Protein AF-A0A0E3SFI7-F1 (afdb_monomer)

Sequence (145 aa):
MLSIKNKKIEPKYTTRNKGSKKILHPNMFSETLFSNQTIDTMNPLGNEMVLMPKYNLTLNVNNRVPHTQASEQFDYESKMYACYDTSSNANVSISIYLHGTNGWWIGGWQYNSYWETMEI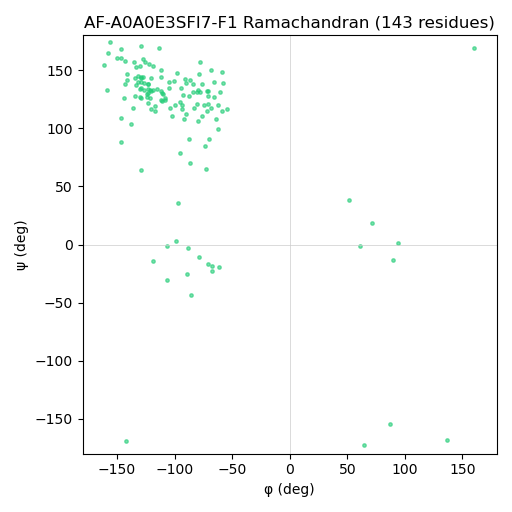MLPGSQDGWKTVNGELVTGEGTYKI

Structure (mmCIF, N/CA/C/O backbone):
data_AF-A0A0E3SFI7-F1
#
_entry.id   AF-A0A0E3SFI7-F1
#
loop_
_atom_site.group_PDB
_atom_site.id
_atom_site.type_symbol
_atom_site.label_atom_id
_atom_site.label_alt_id
_atom_site.label_comp_id
_atom_site.label_asym_id
_atom_site.label_entity_id
_atom_site.label_seq_id
_atom_site.pdbx_PDB_ins_code
_atom_site.Cartn_x
_atom_site.Cartn_y
_atom_site.Cartn_z
_atom_site.occupancy
_atom_site.B_iso_or_equiv
_atom_site.auth_seq_id
_atom_site.auth_comp_id
_atom_site.auth_asym_id
_atom_site.auth_atom_id
_atom_site.pdbx_PDB_model_num
ATOM 1 N N . MET A 1 1 ? -2.840 -30.290 -5.156 1.00 32.25 1 MET A N 1
ATOM 2 C CA . MET A 1 1 ? -3.307 -30.039 -3.775 1.00 32.25 1 MET A CA 1
ATOM 3 C C . MET A 1 1 ? -2.093 -30.110 -2.855 1.00 32.25 1 MET A C 1
ATOM 5 O O . MET A 1 1 ? -1.601 -31.202 -2.605 1.00 32.25 1 MET A O 1
ATOM 9 N N . LEU A 1 2 ? -1.530 -28.960 -2.469 1.00 25.02 2 LEU A N 1
ATOM 10 C CA . LEU A 1 2 ? -0.318 -28.872 -1.644 1.00 25.02 2 LEU A CA 1
ATOM 11 C C . LEU A 1 2 ? -0.739 -28.597 -0.191 1.00 25.02 2 LEU A C 1
ATOM 13 O O . LEU A 1 2 ? -1.412 -27.606 0.071 1.00 25.02 2 LEU A O 1
ATOM 17 N N . SER A 1 3 ? -0.396 -29.491 0.738 1.00 27.12 3 SER A N 1
ATOM 18 C CA . SER A 1 3 ? -0.687 -29.342 2.170 1.00 27.12 3 SER A CA 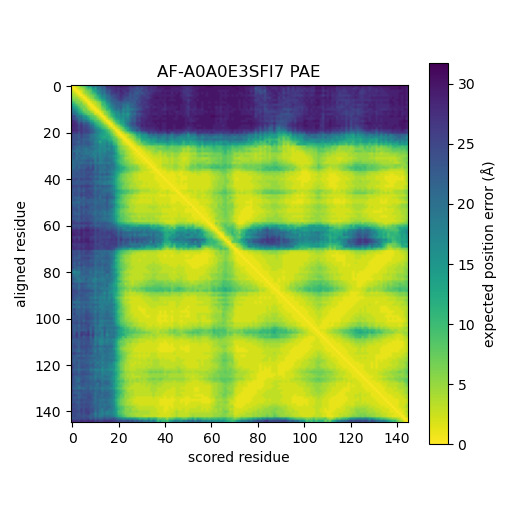1
ATOM 19 C C . SER A 1 3 ? 0.586 -28.903 2.891 1.00 27.12 3 SER A C 1
ATOM 21 O O . SER A 1 3 ? 1.544 -29.671 2.985 1.00 27.12 3 SER A O 1
ATOM 23 N N . ILE A 1 4 ? 0.609 -27.663 3.381 1.00 35.28 4 ILE A N 1
ATOM 24 C CA . ILE A 1 4 ? 1.712 -27.134 4.188 1.00 35.28 4 ILE A CA 1
ATOM 25 C C . ILE A 1 4 ? 1.396 -27.428 5.657 1.00 35.28 4 ILE A C 1
ATOM 27 O O . ILE A 1 4 ? 0.442 -26.903 6.229 1.00 35.28 4 ILE A O 1
ATOM 31 N N . LYS A 1 5 ? 2.190 -28.308 6.276 1.00 37.12 5 LYS A N 1
ATOM 32 C CA . LYS A 1 5 ? 2.123 -28.576 7.717 1.00 37.12 5 LYS A CA 1
ATOM 33 C C . LYS A 1 5 ? 2.859 -27.465 8.465 1.00 37.12 5 LYS A C 1
ATOM 35 O O . LYS A 1 5 ? 4.088 -27.458 8.501 1.00 37.12 5 LYS A O 1
ATOM 40 N N . ASN A 1 6 ? 2.115 -26.572 9.112 1.00 37.97 6 ASN A N 1
ATOM 41 C CA . ASN A 1 6 ? 2.673 -25.561 10.010 1.00 37.97 6 ASN A CA 1
ATOM 42 C C . ASN A 1 6 ? 3.195 -26.220 11.294 1.00 37.97 6 ASN A C 1
ATOM 44 O O . ASN A 1 6 ? 2.469 -26.384 12.275 1.00 37.97 6 ASN A O 1
ATOM 48 N N . LYS A 1 7 ? 4.474 -26.608 11.306 1.00 43.38 7 LYS A N 1
ATOM 49 C CA . LYS A 1 7 ? 5.181 -26.871 12.562 1.00 43.38 7 LYS A CA 1
ATOM 50 C C . LYS A 1 7 ? 5.485 -25.515 13.194 1.00 43.38 7 LYS A C 1
ATOM 52 O O . LYS A 1 7 ? 6.156 -24.690 12.585 1.00 43.38 7 LYS A O 1
ATOM 57 N N . LYS A 1 8 ? 4.976 -25.287 14.404 1.00 37.19 8 LYS A N 1
ATOM 58 C CA . LYS A 1 8 ? 5.243 -24.082 15.196 1.00 37.19 8 LYS A CA 1
ATOM 59 C C . LYS A 1 8 ? 6.744 -24.023 15.506 1.00 37.19 8 LYS A C 1
ATOM 61 O O . LYS A 1 8 ? 7.223 -24.744 16.378 1.00 37.19 8 LYS A O 1
ATOM 66 N N . ILE A 1 9 ? 7.495 -23.231 14.746 1.00 44.00 9 ILE A N 1
ATOM 67 C CA . ILE A 1 9 ? 8.896 -22.924 15.038 1.00 44.00 9 ILE A CA 1
ATOM 68 C C . ILE A 1 9 ? 8.874 -21.649 15.873 1.00 44.00 9 ILE A C 1
ATOM 70 O O . ILE A 1 9 ? 8.548 -20.584 15.361 1.00 44.00 9 ILE A O 1
ATOM 74 N N . GLU A 1 10 ? 9.174 -21.758 17.166 1.00 37.03 10 GLU A N 1
ATOM 75 C CA . GLU A 1 10 ? 9.384 -20.573 17.997 1.00 37.03 10 GLU A CA 1
ATOM 76 C C . GLU A 1 10 ? 10.828 -20.087 17.807 1.00 37.03 10 GLU A C 1
ATOM 78 O O . GLU A 1 10 ? 11.765 -20.837 18.114 1.00 37.03 10 GLU A O 1
ATOM 83 N N . PRO A 1 11 ? 11.052 -18.870 17.278 1.00 42.47 11 PRO A N 1
ATOM 84 C CA . PRO A 1 11 ? 12.397 -18.340 17.147 1.00 42.47 11 PRO A CA 1
ATOM 85 C C . PRO A 1 11 ? 12.950 -17.971 18.531 1.00 42.47 11 PRO A C 1
ATOM 87 O O . PRO A 1 11 ? 12.294 -17.305 19.332 1.00 42.47 11 PRO A O 1
ATOM 90 N N . LYS A 1 12 ? 14.180 -18.406 18.822 1.00 36.03 12 LYS A N 1
ATOM 91 C CA . LYS A 1 12 ? 14.905 -18.043 20.045 1.00 36.03 12 LYS A CA 1
ATOM 92 C C . LYS A 1 12 ? 15.795 -16.835 19.765 1.00 36.03 12 LYS A C 1
ATOM 94 O O . LYS A 1 12 ? 16.754 -16.957 19.010 1.00 36.03 12 LYS A O 1
ATOM 99 N N . TYR A 1 13 ? 15.530 -15.711 20.428 1.00 44.62 13 TYR A N 1
ATOM 100 C CA . TYR A 1 13 ? 16.438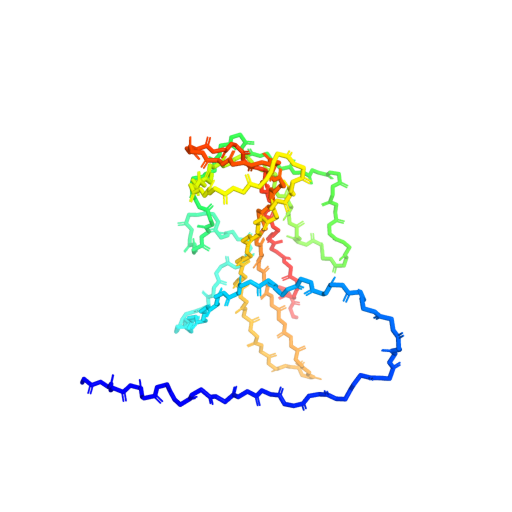 -14.561 20.454 1.00 44.62 13 TYR A CA 1
ATOM 101 C C . TYR A 1 13 ? 16.855 -14.235 21.886 1.00 44.62 13 TYR A C 1
ATOM 103 O O . TYR A 1 13 ? 16.069 -14.368 22.825 1.00 44.62 13 TYR A O 1
ATOM 111 N N . THR A 1 14 ? 18.110 -13.818 22.053 1.00 37.06 14 THR A N 1
ATOM 112 C CA . THR A 1 14 ? 18.650 -13.380 23.342 1.00 37.06 14 THR A CA 1
ATOM 113 C C . THR A 1 14 ? 18.282 -11.910 23.546 1.00 37.06 14 THR A C 1
ATOM 115 O O . THR A 1 14 ? 18.471 -11.086 22.652 1.00 37.06 14 THR A O 1
ATOM 118 N N . THR A 1 15 ? 17.739 -11.553 24.710 1.00 47.12 15 THR A N 1
ATOM 119 C CA . THR A 1 15 ? 17.535 -10.148 25.079 1.00 47.12 15 THR A CA 1
ATOM 120 C C . THR A 1 15 ? 18.371 -9.828 26.309 1.00 47.12 15 THR A C 1
ATOM 122 O O . THR A 1 15 ? 18.174 -10.351 27.404 1.00 47.12 15 THR A O 1
ATOM 125 N N . ARG A 1 16 ? 19.355 -8.946 26.125 1.00 43.53 16 ARG A N 1
ATOM 126 C CA . ARG A 1 16 ? 20.129 -8.349 27.214 1.00 43.53 16 ARG A CA 1
ATOM 127 C C . ARG A 1 16 ? 19.390 -7.110 27.717 1.00 43.53 16 ARG A C 1
ATOM 129 O O . ARG A 1 16 ? 19.843 -6.002 27.469 1.00 43.53 16 ARG A O 1
ATOM 136 N N . ASN A 1 17 ? 18.247 -7.263 28.388 1.00 44.88 17 ASN A N 1
ATOM 137 C CA . ASN A 1 17 ? 17.755 -6.191 29.258 1.00 44.88 17 ASN A CA 1
ATOM 138 C C . ASN A 1 17 ? 16.758 -6.679 30.319 1.00 44.88 17 ASN A C 1
ATOM 140 O O . ASN A 1 17 ? 15.826 -7.418 30.026 1.00 44.88 17 ASN A O 1
ATOM 144 N N . LYS A 1 18 ? 16.971 -6.247 31.564 1.00 47.41 18 LYS A N 1
ATOM 145 C CA . LYS A 1 18 ? 16.327 -6.748 32.792 1.00 47.41 18 LYS A CA 1
ATOM 146 C C . LYS A 1 18 ? 15.127 -5.883 33.217 1.00 47.41 18 LYS A C 1
ATOM 148 O O . LYS A 1 18 ? 14.906 -5.669 34.403 1.00 47.41 18 LYS A O 1
ATOM 153 N N . GLY A 1 19 ? 14.378 -5.357 32.248 1.00 48.91 19 GLY A N 1
ATOM 154 C CA . GLY A 1 19 ? 13.162 -4.575 32.470 1.00 48.91 19 GLY A CA 1
ATOM 155 C C . GLY A 1 19 ? 12.033 -5.128 31.611 1.00 48.91 19 GLY A C 1
ATOM 156 O O . GLY A 1 19 ? 12.196 -5.269 30.401 1.00 48.91 19 GLY A O 1
ATOM 157 N N . SER A 1 20 ? 10.899 -5.464 32.222 1.00 51.47 20 SER A N 1
ATOM 158 C CA . SER A 1 20 ? 9.709 -6.001 31.555 1.00 51.47 20 SER A CA 1
ATOM 159 C C . SER A 1 20 ? 8.985 -4.921 30.742 1.00 51.47 20 SER A C 1
ATOM 161 O O . SER A 1 20 ? 7.848 -4.545 31.023 1.00 51.47 20 SER A O 1
ATOM 163 N N . LYS A 1 21 ? 9.637 -4.397 29.700 1.00 54.78 21 LYS A N 1
ATOM 164 C CA . LYS A 1 21 ? 8.954 -3.592 28.689 1.00 54.78 21 LYS A CA 1
ATOM 165 C C . LYS A 1 21 ? 8.105 -4.554 27.861 1.00 54.78 21 LYS A C 1
ATOM 167 O O . LYS A 1 21 ? 8.650 -5.434 27.200 1.00 54.78 21 LYS A O 1
ATOM 172 N N . LYS A 1 22 ? 6.776 -4.424 27.924 1.00 60.28 22 LYS A N 1
ATOM 173 C CA . LYS A 1 22 ? 5.882 -5.127 26.994 1.00 60.28 22 LYS A CA 1
ATOM 174 C C . LYS A 1 22 ? 6.262 -4.691 25.578 1.00 60.28 22 LYS A C 1
ATOM 176 O O . LYS A 1 22 ? 6.147 -3.512 25.250 1.00 60.28 22 LYS A O 1
ATOM 181 N N . ILE A 1 23 ? 6.762 -5.626 24.780 1.00 62.50 23 ILE A N 1
ATOM 182 C CA . ILE A 1 23 ? 7.026 -5.422 23.357 1.00 62.50 23 ILE A CA 1
ATOM 183 C C . ILE A 1 23 ? 5.773 -5.897 22.625 1.00 62.50 23 ILE A C 1
ATOM 185 O O . ILE A 1 23 ? 5.352 -7.040 22.795 1.00 62.50 23 ILE A O 1
ATOM 189 N N . LEU A 1 24 ? 5.141 -5.000 21.872 1.00 69.12 24 LEU A N 1
ATOM 190 C CA . LEU A 1 24 ? 4.036 -5.358 20.990 1.00 69.12 24 LEU A CA 1
ATOM 191 C C . LEU A 1 24 ? 4.623 -5.969 19.715 1.00 69.12 24 LEU A C 1
ATOM 193 O O . LEU A 1 24 ? 5.558 -5.413 19.140 1.00 69.12 24 LEU A O 1
ATOM 197 N N . HIS A 1 25 ? 4.080 -7.105 19.286 1.00 69.56 25 HIS A N 1
ATOM 198 C CA . HIS A 1 25 ? 4.422 -7.727 18.012 1.00 69.56 25 HIS A CA 1
ATOM 199 C C . HIS A 1 25 ? 3.278 -7.462 17.028 1.00 69.56 25 HIS A C 1
ATOM 201 O O . HIS A 1 25 ? 2.157 -7.897 17.307 1.00 69.56 25 HIS A O 1
ATOM 207 N N . PRO A 1 26 ? 3.510 -6.747 15.913 1.00 77.44 26 PRO A N 1
ATOM 208 C CA . PRO A 1 26 ? 2.486 -6.600 14.890 1.00 77.44 26 PRO A CA 1
ATOM 209 C C . PRO A 1 26 ? 2.211 -7.963 14.247 1.00 77.44 26 PRO A C 1
ATOM 211 O O . PRO A 1 26 ? 3.134 -8.735 13.983 1.00 77.44 26 PRO A O 1
ATOM 214 N N . ASN A 1 27 ? 0.939 -8.254 13.984 1.00 83.19 27 ASN A N 1
ATOM 215 C CA . ASN A 1 27 ? 0.583 -9.356 13.098 1.00 83.19 27 ASN A CA 1
ATOM 216 C C . ASN A 1 27 ? 0.739 -8.855 11.661 1.00 83.19 27 ASN A C 1
ATOM 218 O O . ASN A 1 27 ? 0.105 -7.873 11.285 1.00 83.19 27 ASN A O 1
ATOM 222 N N . MET A 1 28 ? 1.594 -9.514 10.883 1.00 85.88 28 MET A N 1
ATOM 223 C CA . MET A 1 28 ? 1.897 -9.139 9.505 1.00 85.88 28 MET A CA 1
ATOM 224 C C . MET A 1 28 ? 1.543 -10.294 8.573 1.00 85.88 28 MET A C 1
ATOM 226 O O . MET A 1 28 ? 1.921 -11.439 8.822 1.00 85.88 28 MET A O 1
ATOM 230 N N . PHE A 1 29 ? 0.837 -9.974 7.495 1.00 90.25 29 PHE A N 1
ATOM 231 C CA . PHE A 1 29 ? 0.614 -10.856 6.359 1.00 90.25 29 PHE A CA 1
ATOM 232 C C . PHE A 1 29 ? 1.125 -10.140 5.112 1.00 90.25 29 PHE A C 1
ATOM 234 O O . PHE A 1 29 ? 0.845 -8.957 4.927 1.00 90.25 29 PHE A O 1
ATOM 241 N N . SER A 1 30 ? 1.885 -10.842 4.281 1.00 92.06 30 SER A N 1
ATOM 242 C CA . SER A 1 30 ? 2.396 -10.316 3.021 1.00 92.06 30 SER A CA 1
ATOM 243 C C . SER A 1 30 ? 2.359 -11.398 1.952 1.00 92.06 30 SER A C 1
ATOM 245 O O . SER A 1 30 ? 2.555 -12.582 2.230 1.00 92.06 30 SER A O 1
ATOM 247 N N . GLU A 1 31 ? 2.112 -10.971 0.721 1.00 93.88 31 GLU A N 1
ATOM 248 C CA . GLU A 1 31 ? 2.125 -11.819 -0.461 1.00 93.88 31 GLU A CA 1
ATOM 249 C C . GLU A 1 31 ? 2.892 -11.099 -1.571 1.00 93.88 31 GLU A C 1
ATOM 251 O O . GLU A 1 31 ? 2.839 -9.874 -1.689 1.00 93.88 31 GLU A O 1
ATOM 256 N N . THR A 1 32 ? 3.637 -11.860 -2.369 1.00 94.25 32 THR A N 1
ATOM 257 C CA . THR A 1 32 ? 4.356 -11.352 -3.539 1.00 94.25 32 THR A CA 1
ATOM 258 C C . THR A 1 32 ? 3.867 -12.100 -4.764 1.00 94.25 32 THR A C 1
ATOM 260 O O . THR A 1 32 ? 3.918 -13.329 -4.807 1.00 94.25 32 THR A O 1
ATOM 263 N N . LEU A 1 33 ? 3.437 -11.346 -5.772 1.00 93.62 33 LEU A N 1
ATOM 264 C CA . LEU A 1 33 ? 3.033 -11.873 -7.067 1.00 93.62 33 LEU A CA 1
ATOM 265 C C . LEU A 1 33 ? 4.074 -11.474 -8.110 1.00 93.62 33 LEU A C 1
ATOM 267 O O . LEU A 1 33 ? 4.448 -10.308 -8.212 1.00 93.62 33 LEU A O 1
ATOM 271 N N . PHE A 1 34 ? 4.543 -12.450 -8.883 1.00 93.31 34 PHE A N 1
ATOM 272 C CA . PHE A 1 34 ? 5.469 -12.205 -9.983 1.00 93.31 34 PHE A CA 1
ATOM 273 C C . PHE A 1 34 ? 4.687 -12.008 -11.279 1.00 93.31 34 PHE A C 1
ATOM 275 O O . PHE A 1 34 ? 3.848 -12.837 -11.637 1.00 93.31 34 PHE A O 1
ATOM 282 N N . SER A 1 35 ? 4.978 -10.914 -11.979 1.00 89.56 35 SER A N 1
ATOM 283 C CA . SER A 1 35 ? 4.408 -10.612 -13.289 1.00 89.56 35 SER A CA 1
ATOM 284 C C . SER A 1 35 ? 5.296 -11.161 -14.409 1.00 89.56 35 SER A C 1
ATOM 286 O O . SER A 1 35 ? 6.522 -11.097 -14.324 1.00 89.56 35 SER A O 1
ATOM 288 N N . ASN A 1 36 ? 4.676 -11.662 -15.481 1.00 92.38 36 ASN A N 1
ATOM 289 C CA . ASN A 1 36 ? 5.373 -12.049 -16.718 1.00 92.38 36 ASN A CA 1
ATOM 290 C C . ASN A 1 36 ? 5.515 -10.882 -17.713 1.00 92.38 36 ASN A C 1
ATOM 292 O O . ASN A 1 36 ? 6.092 -11.055 -18.784 1.00 92.38 36 ASN A O 1
ATOM 296 N N . GLN A 1 37 ? 4.965 -9.716 -17.378 1.00 93.12 37 GLN A N 1
ATOM 297 C CA . GLN A 1 37 ? 5.039 -8.486 -18.162 1.00 93.12 37 GLN A CA 1
ATOM 298 C C . GLN A 1 37 ? 5.656 -7.365 -17.326 1.00 93.12 37 GLN A C 1
ATOM 300 O O . GLN A 1 37 ? 5.583 -7.389 -16.094 1.00 93.12 37 GLN A O 1
ATOM 305 N N . THR A 1 38 ? 6.244 -6.377 -17.998 1.00 94.75 38 THR A N 1
ATOM 306 C CA . THR A 1 38 ? 6.707 -5.150 -17.346 1.00 94.75 38 T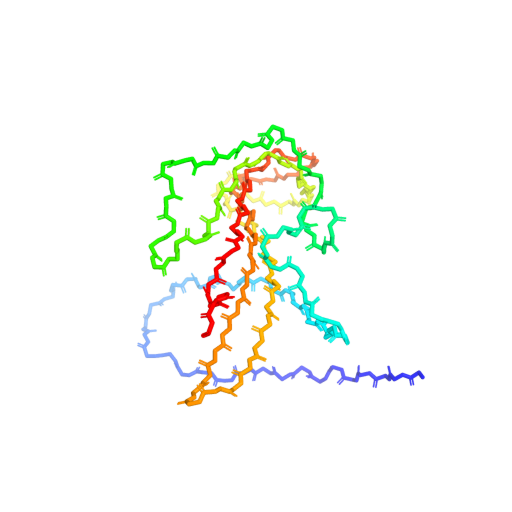HR A CA 1
ATOM 307 C C . THR A 1 38 ? 5.524 -4.435 -16.704 1.00 94.75 38 THR A C 1
ATOM 309 O O . THR A 1 38 ? 4.496 -4.253 -17.346 1.00 94.75 38 THR A O 1
ATOM 312 N N . ILE A 1 39 ? 5.695 -4.047 -15.446 1.00 96.50 39 ILE A N 1
ATOM 313 C CA . ILE A 1 39 ? 4.716 -3.292 -14.668 1.00 96.50 39 ILE A CA 1
ATOM 314 C C . ILE A 1 39 ? 4.787 -1.821 -15.100 1.00 96.50 39 ILE A C 1
ATOM 316 O O . ILE A 1 39 ? 5.886 -1.258 -15.136 1.00 96.50 39 ILE A O 1
ATOM 320 N N . ASP A 1 40 ? 3.654 -1.183 -15.397 1.00 96.06 40 ASP A N 1
ATOM 321 C CA . ASP A 1 40 ? 3.579 0.263 -15.641 1.00 96.06 40 ASP A CA 1
ATOM 322 C C . ASP A 1 40 ? 3.727 1.035 -14.323 1.00 96.06 40 ASP A C 1
ATOM 324 O O . ASP A 1 40 ? 2.765 1.412 -13.655 1.00 96.06 40 ASP A O 1
ATOM 328 N N . THR A 1 41 ? 4.979 1.259 -13.932 1.00 95.75 41 THR A N 1
ATOM 329 C CA . THR A 1 41 ? 5.327 1.958 -12.694 1.00 95.75 41 THR A CA 1
ATOM 330 C C . THR A 1 41 ? 5.207 3.478 -12.798 1.00 95.75 41 THR A C 1
ATOM 332 O O . THR A 1 41 ? 5.266 4.162 -11.778 1.00 95.75 41 THR A O 1
ATOM 335 N N . MET A 1 42 ? 5.023 4.020 -14.007 1.00 94.00 42 MET A N 1
ATOM 336 C CA . MET A 1 42 ? 4.838 5.456 -14.222 1.00 94.00 42 MET A CA 1
ATOM 337 C C . MET A 1 42 ? 3.367 5.848 -14.056 1.00 94.00 42 MET A C 1
ATOM 339 O O . MET A 1 42 ? 3.069 6.836 -13.392 1.00 94.00 42 MET A O 1
ATOM 343 N N . ASN A 1 43 ? 2.454 5.050 -14.622 1.00 94.38 43 ASN A N 1
ATOM 344 C CA . ASN A 1 43 ? 1.014 5.310 -14.611 1.00 94.38 43 ASN A CA 1
ATOM 345 C C . ASN A 1 43 ? 0.223 4.082 -14.115 1.00 94.38 43 ASN A C 1
ATOM 347 O O . ASN A 1 43 ? -0.583 3.524 -14.860 1.00 94.38 43 ASN A O 1
ATOM 351 N N . PRO A 1 44 ? 0.400 3.649 -12.853 1.00 95.62 44 PRO A N 1
ATOM 352 C CA . PRO A 1 44 ? -0.254 2.441 -12.346 1.00 95.62 44 PRO A CA 1
ATOM 353 C C . PRO A 1 44 ? -1.781 2.582 -12.224 1.00 95.62 44 PRO A C 1
ATOM 355 O O . PRO A 1 44 ? -2.502 1.585 -12.239 1.00 95.62 44 PRO A O 1
ATOM 358 N N . LEU A 1 45 ? -2.309 3.807 -12.124 1.00 93.94 45 LEU A N 1
ATOM 359 C CA . LEU A 1 45 ? -3.746 4.059 -12.006 1.00 93.94 45 LEU A CA 1
ATOM 360 C C . LEU A 1 45 ? -4.498 3.601 -13.265 1.00 93.94 45 LEU A C 1
ATOM 362 O O . LEU A 1 45 ? -4.440 4.241 -14.310 1.00 93.94 45 LEU A O 1
ATOM 366 N N . GLY A 1 46 ? -5.249 2.506 -13.136 1.00 91.81 46 GLY A N 1
ATOM 367 C CA . GLY A 1 46 ? -6.042 1.918 -14.220 1.00 91.81 46 GLY A CA 1
ATOM 368 C C . GLY A 1 46 ? -5.298 0.879 -15.065 1.00 91.81 46 GLY A C 1
ATOM 369 O O . GLY A 1 46 ? -5.959 0.127 -15.778 1.00 91.81 46 GLY A O 1
ATOM 370 N N . ASN A 1 47 ? -3.971 0.790 -14.935 1.00 93.25 47 ASN A N 1
ATOM 371 C CA . ASN A 1 47 ? -3.131 -0.163 -15.668 1.00 93.25 47 ASN A CA 1
ATOM 372 C C . ASN A 1 47 ? -2.614 -1.301 -14.776 1.00 93.25 47 ASN A C 1
ATOM 374 O O . ASN A 1 47 ? -2.434 -2.417 -15.254 1.00 93.25 47 ASN A O 1
ATOM 378 N N . GLU A 1 48 ? -2.409 -1.033 -13.485 1.00 95.88 48 GLU A N 1
ATOM 379 C CA . GLU A 1 48 ? -1.796 -1.953 -12.528 1.00 95.88 48 GLU A CA 1
ATOM 380 C C . GLU A 1 48 ? -2.641 -2.108 -11.254 1.00 95.88 48 GLU A C 1
ATOM 382 O O . GLU A 1 48 ? -3.626 -1.400 -11.023 1.00 95.88 48 GLU A O 1
ATOM 387 N N . MET A 1 49 ? -2.261 -3.064 -10.401 1.00 93.75 49 MET A N 1
ATOM 388 C CA . MET A 1 49 ? -2.898 -3.248 -9.096 1.00 93.75 49 MET A CA 1
ATOM 389 C C . MET A 1 49 ? -2.580 -2.087 -8.149 1.00 93.75 49 MET A C 1
ATOM 391 O O . MET A 1 49 ? -1.450 -1.910 -7.720 1.00 93.75 49 MET A O 1
ATOM 395 N N . VAL A 1 50 ? -3.608 -1.364 -7.728 1.00 95.88 50 VAL A N 1
ATOM 396 C CA . VAL A 1 50 ? -3.516 -0.295 -6.724 1.00 95.88 50 VAL A CA 1
ATOM 397 C C . VAL A 1 50 ? -4.530 -0.529 -5.608 1.00 95.88 50 VAL A C 1
ATOM 399 O O . VAL A 1 50 ? -5.513 -1.253 -5.794 1.00 95.88 50 VAL A O 1
ATOM 402 N N . LEU A 1 51 ? -4.322 0.077 -4.438 1.00 95.69 51 LEU A N 1
ATOM 403 C CA . LEU A 1 51 ? -5.291 0.004 -3.348 1.00 95.69 51 LEU A CA 1
ATOM 404 C C . LEU A 1 51 ? -6.528 0.829 -3.715 1.00 95.69 51 LEU A C 1
ATOM 406 O O . LEU A 1 51 ? -6.438 2.006 -4.070 1.00 95.69 51 LEU A O 1
ATOM 410 N N . MET A 1 52 ? -7.696 0.199 -3.614 1.00 94.81 52 MET A N 1
ATOM 411 C CA . MET A 1 52 ? -8.990 0.769 -3.985 1.00 94.81 52 MET A CA 1
ATOM 412 C C . MET A 1 52 ? -10.003 0.577 -2.846 1.00 94.81 52 MET A C 1
ATOM 414 O O . MET A 1 52 ? -9.892 -0.394 -2.096 1.00 94.81 52 MET A O 1
ATOM 418 N N . PRO A 1 53 ? -11.031 1.438 -2.731 1.00 95.56 53 PRO A N 1
ATOM 419 C CA . PRO A 1 53 ? -11.320 2.604 -3.574 1.00 95.56 53 PRO A CA 1
ATOM 420 C C . PRO A 1 53 ? -10.438 3.816 -3.238 1.00 95.56 53 PRO A C 1
ATOM 422 O O . PRO A 1 53 ? -9.963 3.943 -2.112 1.00 95.56 53 PRO A O 1
ATOM 425 N N . LYS A 1 54 ? -10.280 4.734 -4.196 1.00 96.38 54 LYS A N 1
ATOM 426 C CA . LYS A 1 54 ? -9.657 6.047 -3.985 1.00 96.38 54 LYS A CA 1
ATOM 427 C C . LYS A 1 54 ? -10.715 7.140 -4.127 1.00 96.38 54 LYS A C 1
ATOM 429 O O . LYS A 1 54 ? -11.383 7.222 -5.155 1.00 96.38 54 LYS A O 1
ATOM 434 N N . TYR A 1 55 ? -10.867 7.967 -3.103 1.00 97.44 55 TYR A N 1
ATOM 435 C CA . TYR A 1 55 ? -11.712 9.159 -3.089 1.00 97.44 55 TYR A CA 1
ATOM 436 C C . TYR A 1 55 ? -10.824 10.398 -3.027 1.00 97.44 55 TYR A C 1
ATOM 438 O O 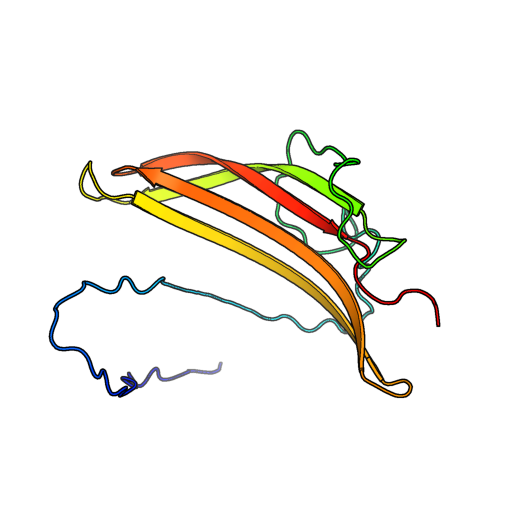. TYR A 1 55 ? -9.746 10.348 -2.441 1.00 97.44 55 TYR A O 1
ATOM 446 N N . ASN A 1 56 ? -11.287 11.510 -3.603 1.00 96.75 56 ASN A N 1
ATOM 447 C CA . ASN A 1 56 ? -10.601 12.803 -3.510 1.00 96.75 56 ASN A CA 1
ATOM 448 C C . ASN A 1 56 ? -9.109 12.732 -3.898 1.00 96.75 56 ASN A C 1
ATOM 450 O O . ASN A 1 56 ? -8.274 13.372 -3.269 1.00 96.75 56 ASN A O 1
ATOM 454 N N . LEU A 1 57 ? -8.777 11.929 -4.917 1.00 96.06 57 LEU A N 1
ATOM 455 C CA . LEU A 1 57 ? -7.408 11.758 -5.395 1.00 96.06 57 LEU A CA 1
ATOM 456 C C . LEU A 1 57 ? -6.870 13.096 -5.909 1.00 96.06 57 LEU A C 1
ATOM 458 O O . LEU A 1 57 ? -7.424 13.671 -6.849 1.00 96.06 57 LEU A O 1
ATOM 462 N N . THR A 1 58 ? -5.786 13.574 -5.314 1.00 95.75 58 THR A N 1
ATOM 463 C CA . THR A 1 58 ? -5.155 14.841 -5.688 1.00 95.75 58 THR A CA 1
ATOM 464 C C . THR A 1 58 ? -3.656 14.665 -5.864 1.00 95.75 58 THR A C 1
ATOM 466 O O . THR A 1 58 ? -3.012 13.948 -5.106 1.00 95.75 58 THR A O 1
ATOM 469 N N . LEU A 1 59 ? -3.097 15.319 -6.883 1.00 93.00 59 LEU A N 1
ATOM 470 C CA . LEU A 1 59 ? -1.652 15.372 -7.088 1.00 93.00 59 LEU A CA 1
ATOM 471 C C . LEU A 1 59 ? -1.024 16.269 -6.013 1.00 93.00 59 LEU A C 1
ATOM 473 O O . LEU A 1 59 ? -1.334 17.462 -5.930 1.00 93.00 59 LEU A O 1
ATOM 477 N N . ASN A 1 60 ? -0.107 15.717 -5.226 1.00 88.81 60 ASN A N 1
ATOM 478 C CA . ASN A 1 60 ? 0.647 16.450 -4.224 1.00 88.81 60 ASN A CA 1
ATOM 479 C C . ASN A 1 60 ? 1.906 17.069 -4.849 1.00 88.81 60 ASN A C 1
ATOM 481 O O . ASN A 1 60 ? 2.987 16.488 -4.880 1.00 88.81 60 ASN A O 1
ATOM 485 N N . VAL A 1 61 ? 1.766 18.303 -5.336 1.00 79.88 61 VAL A N 1
ATOM 486 C CA . VAL A 1 61 ? 2.850 19.048 -6.007 1.00 79.88 61 VAL A CA 1
ATOM 487 C C . VAL A 1 61 ? 3.974 19.509 -5.072 1.00 79.88 61 VAL A C 1
ATOM 489 O O . VAL A 1 61 ? 5.053 19.882 -5.540 1.00 79.88 61 VAL A O 1
ATOM 492 N N . ASN A 1 62 ? 3.722 19.521 -3.761 1.00 74.44 62 ASN A N 1
ATOM 493 C CA . ASN A 1 62 ? 4.675 19.997 -2.759 1.00 74.44 62 ASN A CA 1
ATOM 494 C C . ASN A 1 62 ? 5.593 18.877 -2.267 1.00 74.44 62 ASN A C 1
ATOM 496 O O . ASN A 1 62 ? 6.713 19.151 -1.835 1.00 74.44 62 ASN A O 1
ATOM 500 N N . ASN A 1 63 ? 5.136 17.629 -2.355 1.00 66.25 63 ASN A N 1
ATOM 501 C CA . ASN A 1 63 ? 5.883 16.467 -1.915 1.00 66.25 63 ASN A CA 1
ATOM 502 C C . ASN A 1 63 ? 6.627 15.867 -3.109 1.00 66.25 63 ASN A C 1
ATOM 504 O O . ASN A 1 63 ? 6.205 14.914 -3.758 1.00 66.25 63 ASN A O 1
ATOM 508 N N . ARG A 1 64 ? 7.750 16.501 -3.456 1.00 59.78 64 ARG A N 1
ATOM 509 C CA . ARG A 1 64 ? 8.682 15.914 -4.417 1.00 59.78 64 ARG A CA 1
ATOM 510 C C . ARG A 1 64 ? 9.451 14.826 -3.697 1.00 59.78 64 ARG A C 1
ATOM 512 O O . ARG A 1 64 ? 10.289 15.144 -2.854 1.00 59.78 64 ARG A O 1
ATOM 519 N N . VAL A 1 65 ? 9.191 13.573 -4.056 1.00 61.31 65 VAL A N 1
ATOM 520 C CA . VAL A 1 65 ? 10.034 12.454 -3.639 1.00 61.31 65 VAL A CA 1
ATOM 521 C C . VAL A 1 65 ? 11.469 12.786 -4.063 1.00 61.31 65 VAL A C 1
ATOM 523 O O . VAL A 1 65 ? 11.730 13.017 -5.252 1.00 61.31 65 VAL A O 1
ATOM 526 N N . PRO A 1 66 ? 12.404 12.938 -3.108 1.00 52.62 66 PRO A N 1
ATOM 527 C CA . PRO A 1 66 ? 13.781 13.244 -3.441 1.00 52.62 66 PRO A CA 1
ATOM 528 C C . PRO A 1 66 ? 14.323 12.143 -4.356 1.00 52.62 66 PRO A C 1
ATOM 530 O O . PRO A 1 66 ? 14.098 10.968 -4.093 1.00 52.62 66 PRO A O 1
ATOM 533 N N . HIS A 1 67 ? 15.086 12.529 -5.382 1.00 53.31 67 HIS A N 1
ATOM 534 C CA . HIS A 1 67 ? 15.885 11.649 -6.255 1.00 53.31 67 HIS A CA 1
ATOM 535 C C . HIS A 1 67 ? 15.268 11.143 -7.568 1.00 53.31 67 HIS A C 1
ATOM 537 O O . HIS A 1 67 ? 15.988 10.496 -8.327 1.00 53.31 67 HIS A O 1
ATOM 543 N N . THR A 1 68 ? 14.040 11.518 -7.937 1.00 58.88 68 THR A N 1
ATOM 544 C CA . THR A 1 68 ? 13.439 11.077 -9.213 1.00 58.88 68 THR A CA 1
ATOM 545 C C . THR A 1 68 ? 12.739 12.221 -9.941 1.00 58.88 68 THR A C 1
ATOM 547 O O . THR A 1 68 ? 11.781 12.806 -9.458 1.00 58.88 68 THR A O 1
ATOM 550 N N . GLN A 1 69 ? 13.221 12.569 -11.141 1.00 60.62 69 GLN A N 1
ATOM 551 C CA . GLN A 1 69 ? 12.614 13.637 -11.956 1.00 60.62 69 GLN A CA 1
ATOM 552 C C . GLN A 1 69 ? 11.216 13.279 -12.485 1.00 60.62 69 GLN A C 1
ATOM 554 O O . GLN A 1 69 ? 10.495 14.175 -12.913 1.00 60.62 69 GLN A O 1
ATOM 559 N N . ALA A 1 70 ? 10.866 11.990 -12.495 1.00 65.50 70 ALA A N 1
ATOM 560 C CA . ALA A 1 70 ? 9.626 11.471 -13.064 1.00 65.50 70 ALA A CA 1
ATOM 561 C C . ALA A 1 70 ? 8.597 11.031 -12.010 1.00 65.50 70 ALA A C 1
ATOM 563 O O . ALA A 1 70 ? 7.525 10.579 -12.392 1.00 65.50 70 ALA A O 1
ATOM 564 N N . SER A 1 71 ? 8.911 11.134 -10.714 1.00 83.62 71 SER A N 1
ATOM 565 C CA . SER A 1 71 ? 8.005 10.654 -9.673 1.00 83.62 71 SER A CA 1
ATOM 566 C C . SER A 1 71 ? 6.897 11.648 -9.368 1.00 83.62 71 SER A C 1
ATOM 568 O O . SER A 1 71 ? 7.174 12.820 -9.092 1.00 83.62 71 SER A O 1
ATOM 570 N N . GLU A 1 72 ? 5.669 11.150 -9.330 1.00 90.31 72 GLU A N 1
ATOM 571 C CA . GLU A 1 72 ? 4.496 11.882 -8.868 1.00 90.31 72 GLU A CA 1
ATOM 572 C C . GLU A 1 72 ? 4.002 11.276 -7.556 1.00 90.31 72 GLU A C 1
ATOM 574 O O . GLU A 1 72 ? 4.066 10.063 -7.356 1.00 90.31 72 GLU A O 1
ATOM 579 N N . GLN A 1 73 ? 3.508 12.126 -6.659 1.00 92.81 73 GLN A N 1
ATOM 580 C CA . GLN A 1 73 ? 2.842 11.696 -5.438 1.00 92.81 73 GLN A CA 1
ATOM 581 C C . GLN A 1 73 ? 1.380 12.125 -5.485 1.00 92.81 73 GLN A C 1
ATOM 583 O O . GLN A 1 73 ? 1.075 13.277 -5.791 1.00 92.81 73 GLN A O 1
ATOM 588 N N . PHE A 1 74 ? 0.482 11.215 -5.134 1.00 94.19 74 PHE A N 1
ATOM 589 C CA . PHE A 1 74 ? -0.944 11.460 -5.019 1.00 94.19 74 PHE A CA 1
ATOM 590 C C . PHE A 1 74 ? -1.429 11.149 -3.609 1.00 94.19 74 PHE A C 1
ATOM 592 O O . PHE A 1 74 ? -1.169 10.065 -3.087 1.00 94.19 74 PHE A O 1
ATOM 599 N N . ASP A 1 75 ? -2.211 12.061 -3.046 1.00 95.94 75 ASP A N 1
ATOM 600 C CA . ASP A 1 75 ? -2.912 11.844 -1.785 1.00 95.94 75 ASP A CA 1
ATOM 601 C C . ASP A 1 75 ? -4.370 11.486 -2.080 1.00 95.94 75 ASP A C 1
ATOM 603 O O . ASP A 1 75 ? -4.996 12.048 -2.988 1.00 95.94 75 ASP A O 1
ATOM 607 N N . TYR A 1 76 ? -4.925 10.545 -1.322 1.00 97.06 76 TYR A N 1
ATOM 608 C CA . TYR A 1 76 ? -6.318 10.130 -1.459 1.00 97.06 76 TYR A CA 1
ATOM 609 C C . TYR A 1 76 ? -6.931 9.722 -0.123 1.00 97.06 76 TYR A C 1
ATOM 611 O O . TYR A 1 76 ? -6.249 9.369 0.835 1.00 97.06 76 TYR A O 1
ATOM 619 N N . GLU A 1 77 ? -8.256 9.715 -0.080 1.00 98.00 77 GLU A N 1
ATOM 620 C CA . GLU A 1 77 ? -9.024 9.099 0.994 1.00 98.00 77 GLU A CA 1
ATOM 621 C C . GLU A 1 77 ? -9.494 7.706 0.567 1.00 98.00 77 GLU A C 1
ATOM 623 O O . GLU A 1 77 ? -9.813 7.452 -0.595 1.00 98.00 77 GLU A O 1
ATOM 628 N N . SER A 1 78 ? -9.594 6.788 1.519 1.00 97.44 78 SER A N 1
ATOM 629 C CA . SER A 1 78 ? -10.155 5.454 1.320 1.00 97.44 78 SER A CA 1
ATOM 630 C C . SER A 1 78 ? -10.966 5.010 2.539 1.00 97.44 78 SER A C 1
ATOM 632 O O . SER A 1 78 ? -11.302 5.806 3.425 1.00 97.44 78 SER A O 1
ATOM 634 N N . LYS A 1 79 ? -11.342 3.730 2.571 1.00 96.38 79 LYS A N 1
ATOM 635 C CA . LYS A 1 79 ? -12.111 3.114 3.650 1.00 96.38 79 LYS A CA 1
ATOM 636 C C . LYS A 1 79 ? -11.449 1.825 4.116 1.00 96.38 79 LYS A C 1
ATOM 638 O O . LYS A 1 79 ? -11.122 0.962 3.312 1.00 96.38 79 LYS A O 1
ATOM 643 N N . MET A 1 80 ? -11.341 1.670 5.430 1.00 94.94 80 MET A N 1
ATOM 644 C CA . MET A 1 80 ? -10.874 0.450 6.081 1.00 94.94 80 MET A CA 1
ATOM 645 C C . MET A 1 80 ? -11.943 -0.047 7.049 1.00 94.94 80 MET A C 1
ATOM 647 O O . MET A 1 80 ? -12.460 0.730 7.851 1.00 94.94 80 MET A O 1
ATOM 651 N N . TYR A 1 81 ? -12.300 -1.327 6.970 1.00 95.00 81 TYR A N 1
ATOM 652 C CA . TYR A 1 81 ? -13.209 -1.938 7.935 1.00 95.00 81 TYR A CA 1
ATOM 653 C C . TYR A 1 81 ? -12.418 -2.456 9.133 1.00 95.00 81 TYR A C 1
ATOM 655 O O . TYR A 1 81 ? -11.466 -3.217 8.961 1.00 95.00 81 TYR A O 1
ATOM 663 N N . ALA A 1 82 ? -12.826 -2.070 10.338 1.00 95.06 82 ALA A N 1
ATOM 664 C CA . ALA A 1 82 ? -12.233 -2.552 11.576 1.00 95.06 82 ALA A CA 1
ATOM 665 C C . ALA A 1 82 ? -13.332 -3.023 12.532 1.00 95.06 82 ALA A C 1
ATOM 667 O O . ALA A 1 82 ? -14.270 -2.283 12.825 1.00 95.06 82 ALA A O 1
ATOM 668 N N . CYS A 1 83 ? -13.197 -4.258 13.015 1.00 96.38 83 CYS A N 1
ATOM 669 C CA . CYS A 1 83 ? -14.103 -4.868 13.981 1.00 96.38 83 CYS A CA 1
ATOM 670 C C . CYS A 1 83 ? -13.279 -5.630 15.019 1.00 96.38 83 CYS A C 1
ATOM 672 O O . CYS A 1 83 ? -12.743 -6.698 14.721 1.00 96.38 83 CYS A O 1
ATOM 674 N N . TYR A 1 84 ? -13.128 -5.055 16.208 1.00 93.88 84 TYR A N 1
ATOM 675 C CA . TYR A 1 84 ? -12.379 -5.659 17.305 1.00 93.88 84 TYR A CA 1
ATOM 676 C C . TYR A 1 84 ? -12.746 -5.027 18.649 1.00 93.88 84 TYR A C 1
ATOM 678 O O . TYR A 1 84 ? -13.086 -3.844 18.723 1.00 93.88 84 TYR A O 1
ATOM 686 N N . ASP A 1 85 ? -12.566 -5.803 19.717 1.00 95.62 85 ASP A N 1
ATOM 687 C CA . ASP A 1 85 ? -12.731 -5.346 21.093 1.00 95.62 85 ASP A CA 1
ATOM 688 C C . ASP A 1 85 ? -11.390 -5.140 21.796 1.00 95.62 85 ASP A C 1
ATOM 690 O O . ASP A 1 85 ? -10.489 -5.977 21.718 1.00 95.62 85 ASP A O 1
ATOM 694 N N . THR A 1 86 ? -11.248 -4.016 22.502 1.00 92.88 86 THR A N 1
ATOM 695 C CA . THR A 1 86 ? -10.059 -3.694 23.305 1.00 92.88 86 THR A CA 1
ATOM 696 C C . THR A 1 86 ? -10.395 -2.699 24.423 1.00 92.88 86 THR A C 1
ATOM 698 O O . THR A 1 86 ? -11.514 -2.198 24.516 1.00 92.88 86 THR A O 1
ATOM 701 N N . SER A 1 87 ? -9.440 -2.399 25.308 1.00 93.44 87 SER A N 1
ATOM 702 C CA . SER A 1 87 ? -9.635 -1.395 26.360 1.00 93.44 87 SER A CA 1
ATOM 703 C C . SER A 1 87 ? -9.735 0.022 25.783 1.00 93.44 87 SER A C 1
ATOM 705 O O . SER A 1 87 ? -9.107 0.346 24.778 1.00 93.44 87 SER A O 1
ATOM 707 N N . SER A 1 88 ? -10.476 0.912 26.448 1.00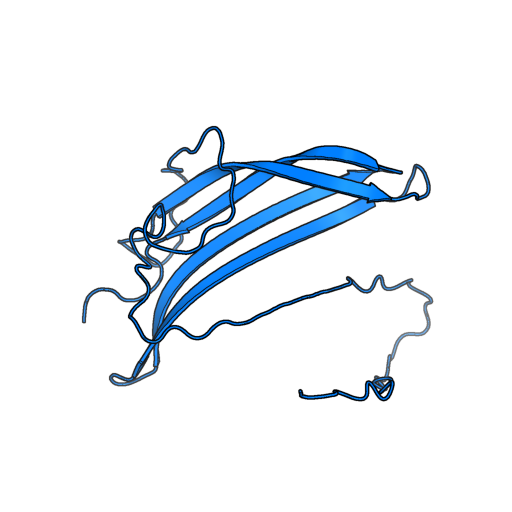 91.50 88 SER A N 1
ATOM 708 C CA . SER A 1 88 ? -10.703 2.295 25.984 1.00 91.50 88 SER A CA 1
ATOM 709 C C . SER A 1 88 ? -9.434 3.149 25.866 1.00 91.50 88 SER A C 1
ATOM 711 O O . SER A 1 88 ? -9.436 4.162 25.176 1.00 91.50 88 SER A O 1
ATOM 713 N N . ASN A 1 89 ? -8.351 2.747 26.531 1.00 92.00 89 ASN A N 1
ATOM 714 C CA . ASN A 1 89 ? -7.045 3.402 26.484 1.00 92.00 89 ASN A CA 1
ATOM 715 C C . ASN A 1 89 ? -6.044 2.728 25.525 1.00 92.00 89 ASN A C 1
ATOM 717 O O . ASN A 1 89 ? -4.881 3.131 25.493 1.00 92.00 89 ASN A O 1
ATOM 721 N N . ALA A 1 90 ? -6.448 1.684 24.796 1.00 91.25 90 ALA A N 1
ATOM 722 C CA . ALA A 1 90 ? -5.598 1.031 23.808 1.00 91.25 90 ALA A CA 1
ATOM 723 C C . ALA A 1 90 ? -5.705 1.732 22.449 1.00 91.25 90 ALA A C 1
ATOM 725 O O . ALA A 1 90 ? -6.796 2.098 22.024 1.00 91.25 90 ALA A O 1
ATOM 726 N N . ASN A 1 91 ? -4.577 1.845 21.748 1.00 92.00 91 ASN A N 1
ATO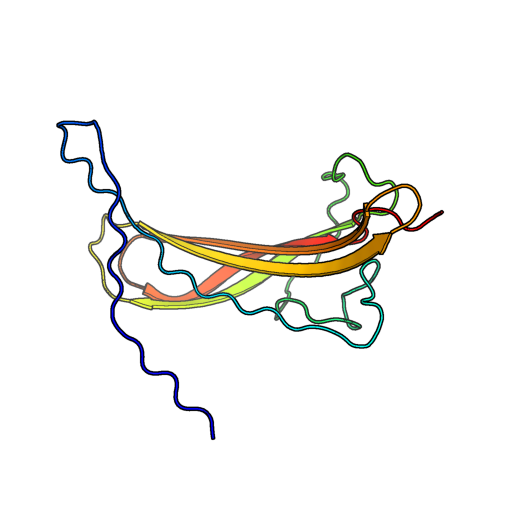M 727 C CA . ASN A 1 91 ? -4.522 2.283 20.356 1.00 92.00 91 ASN A CA 1
ATOM 728 C C . ASN A 1 91 ? -4.097 1.105 19.482 1.00 92.00 91 ASN A C 1
ATOM 730 O O . ASN A 1 91 ? -3.110 0.433 19.789 1.00 92.00 91 ASN A O 1
ATOM 734 N N . VAL A 1 92 ? -4.817 0.880 18.388 1.00 91.75 92 VAL A N 1
ATOM 735 C CA . VAL A 1 92 ? -4.457 -0.097 17.357 1.00 91.75 92 VAL A CA 1
ATOM 736 C C . VAL A 1 92 ? -4.004 0.669 16.122 1.00 91.75 92 VAL A C 1
ATOM 738 O O . VAL A 1 92 ? -4.743 1.516 15.629 1.00 91.75 92 VAL A O 1
ATOM 741 N N . SER A 1 93 ? -2.792 0.389 15.639 1.00 93.31 93 SER A N 1
ATOM 742 C CA . SER A 1 93 ? -2.345 0.855 14.323 1.00 93.31 93 SER A CA 1
ATOM 743 C C . SER A 1 93 ? -2.606 -0.235 13.291 1.00 93.31 93 SER A C 1
ATOM 745 O O . SER A 1 93 ? -2.336 -1.413 13.548 1.00 93.31 93 SER A O 1
ATOM 747 N N . ILE A 1 94 ? -3.149 0.163 12.145 1.00 93.62 94 ILE A N 1
ATOM 748 C CA . ILE A 1 94 ? -3.318 -0.691 10.976 1.00 93.62 94 ILE A CA 1
ATOM 749 C C . ILE A 1 94 ? -2.627 0.006 9.811 1.00 93.62 94 ILE A C 1
ATOM 751 O O . ILE A 1 94 ? -2.923 1.165 9.516 1.00 93.62 94 ILE A O 1
ATOM 755 N N . SER A 1 95 ? -1.737 -0.720 9.141 1.00 93.31 95 SER A N 1
ATOM 756 C CA . SER A 1 95 ? -0.984 -0.225 7.992 1.00 93.31 95 SER A CA 1
ATOM 757 C C . SER A 1 95 ? -1.107 -1.212 6.838 1.00 93.31 95 SER A C 1
ATOM 759 O O . SER A 1 95 ? -0.966 -2.421 7.031 1.00 93.31 95 SER A O 1
ATOM 761 N N . ILE A 1 96 ? -1.354 -0.697 5.639 1.00 95.19 96 ILE A N 1
ATOM 762 C CA . ILE A 1 96 ? -1.333 -1.455 4.389 1.00 95.19 96 ILE A CA 1
ATOM 763 C C . ILE A 1 96 ? -0.250 -0.847 3.508 1.00 95.19 96 ILE A C 1
ATOM 765 O O . ILE A 1 96 ? -0.185 0.372 3.359 1.00 95.19 96 ILE A O 1
ATOM 769 N N . TYR A 1 97 ? 0.585 -1.710 2.938 1.00 96.12 97 TYR A N 1
ATOM 770 C CA . TYR A 1 97 ? 1.621 -1.338 1.987 1.00 96.12 97 TYR A CA 1
ATOM 771 C C . TYR A 1 97 ? 1.477 -2.177 0.722 1.00 96.12 97 TYR A C 1
ATOM 773 O O . TYR A 1 97 ? 1.331 -3.399 0.802 1.00 96.12 97 TYR A O 1
ATOM 781 N N . LEU A 1 98 ? 1.532 -1.518 -0.429 1.00 97.19 98 LEU A N 1
ATOM 782 C CA . LEU A 1 98 ? 1.563 -2.144 -1.745 1.00 97.19 98 LEU A CA 1
ATOM 783 C C . LEU A 1 98 ? 2.770 -1.602 -2.508 1.00 97.19 98 LEU A C 1
ATOM 785 O O . LEU A 1 98 ? 3.053 -0.411 -2.444 1.00 97.19 98 LEU A O 1
ATOM 789 N N . HIS A 1 99 ? 3.481 -2.466 -3.229 1.00 96.50 99 H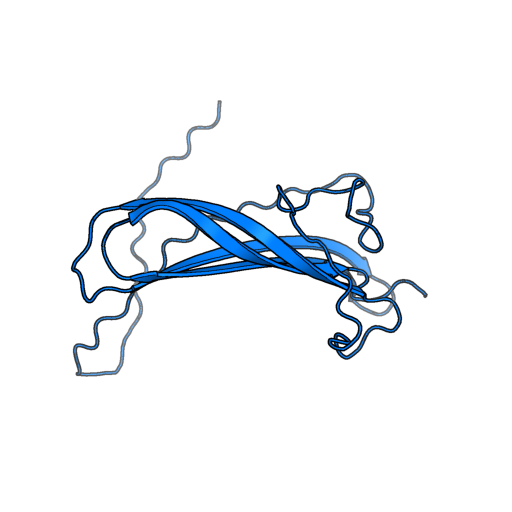IS A N 1
ATOM 790 C CA . HIS A 1 99 ? 4.653 -2.077 -4.013 1.00 96.50 99 HIS A CA 1
ATOM 791 C C . HIS A 1 99 ? 4.720 -2.879 -5.309 1.00 96.50 99 HIS A C 1
ATOM 793 O O . HIS A 1 99 ? 4.712 -4.112 -5.277 1.00 96.50 99 HIS A O 1
ATOM 799 N N . GLY A 1 100 ? 4.805 -2.174 -6.435 1.00 96.94 100 GLY A N 1
ATOM 800 C CA . GLY A 1 100 ? 5.089 -2.744 -7.746 1.00 96.94 100 GLY A CA 1
ATOM 801 C C . GLY A 1 100 ? 6.470 -2.302 -8.211 1.00 96.94 100 GLY A C 1
ATOM 802 O O . GLY A 1 100 ? 6.786 -1.117 -8.167 1.00 96.94 100 GLY A O 1
ATOM 803 N N . THR A 1 101 ? 7.304 -3.245 -8.653 1.00 96.38 101 THR A N 1
ATOM 804 C CA . THR A 1 101 ? 8.680 -2.949 -9.064 1.00 96.38 101 THR A CA 1
ATOM 805 C C . THR A 1 101 ? 9.116 -3.792 -10.254 1.00 96.38 101 THR A C 1
ATOM 807 O O . THR A 1 101 ? 8.857 -4.995 -10.300 1.00 96.38 101 THR A O 1
ATOM 810 N N . ASN A 1 102 ? 9.820 -3.165 -11.197 1.00 95.88 102 ASN A N 1
ATOM 811 C CA . ASN A 1 102 ? 10.638 -3.871 -12.175 1.00 95.88 102 ASN A CA 1
ATOM 812 C C . ASN A 1 102 ? 12.110 -3.720 -11.788 1.00 95.88 102 ASN A C 1
ATOM 814 O O . ASN A 1 102 ? 12.547 -2.631 -11.420 1.00 95.88 102 ASN A O 1
ATOM 818 N N . GLY A 1 103 ? 12.888 -4.793 -11.928 1.00 94.56 103 GLY A N 1
ATOM 819 C CA . GLY A 1 103 ? 14.329 -4.786 -11.686 1.00 94.56 103 GLY A CA 1
ATOM 820 C C . GLY A 1 103 ? 15.096 -5.380 -12.862 1.00 94.56 103 GLY A C 1
ATOM 821 O O . GLY A 1 103 ? 14.673 -6.378 -13.445 1.00 94.56 103 GLY A O 1
ATOM 822 N N . TRP A 1 104 ? 16.230 -4.779 -13.212 1.00 94.44 104 TRP A N 1
ATOM 823 C CA . TRP A 1 104 ? 17.117 -5.262 -14.272 1.00 94.44 104 TRP A CA 1
ATOM 824 C C . TRP A 1 104 ? 18.582 -4.976 -13.945 1.00 94.44 104 TRP A C 1
ATOM 826 O O . TRP A 1 104 ? 18.902 -4.246 -13.009 1.00 94.44 104 TRP A O 1
ATOM 836 N N . TRP A 1 105 ? 19.491 -5.574 -14.713 1.00 94.44 105 TRP A N 1
ATOM 837 C CA . TRP A 1 105 ? 20.929 -5.412 -14.522 1.00 94.44 105 TRP A CA 1
ATOM 838 C C . TRP A 1 105 ? 21.557 -4.748 -15.749 1.00 94.44 105 TRP A C 1
ATOM 840 O O . TRP A 1 105 ? 21.525 -5.328 -16.834 1.00 94.44 105 TRP A O 1
ATOM 850 N N . ILE A 1 106 ? 22.165 -3.568 -15.575 1.00 90.50 106 ILE A N 1
ATOM 851 C CA . ILE A 1 106 ? 23.068 -2.915 -16.547 1.00 90.50 106 ILE A CA 1
ATOM 852 C C . ILE A 1 106 ? 24.133 -2.141 -15.768 1.00 90.50 106 ILE A C 1
ATOM 854 O O . ILE A 1 106 ? 23.837 -1.150 -15.111 1.00 90.50 106 ILE A O 1
ATOM 858 N N . GLY A 1 107 ? 25.375 -2.613 -15.787 1.00 91.69 107 GLY A N 1
ATOM 859 C CA . GLY A 1 107 ? 26.467 -2.101 -14.945 1.00 91.69 107 GLY A CA 1
ATOM 860 C C . GLY A 1 107 ? 26.237 -2.235 -13.429 1.00 91.69 107 GLY A C 1
ATOM 861 O O . GLY A 1 107 ? 27.106 -1.854 -12.653 1.00 91.69 107 GLY A O 1
ATOM 862 N N . GLY A 1 108 ? 25.084 -2.759 -13.007 1.00 92.31 108 GLY A N 1
ATOM 863 C CA . GLY A 1 108 ? 24.579 -2.795 -11.638 1.00 92.31 108 GLY A CA 1
ATOM 864 C C . GLY A 1 108 ? 23.063 -3.014 -11.631 1.00 92.31 108 GLY A C 1
ATOM 865 O O . GLY A 1 108 ? 22.421 -2.950 -12.683 1.00 92.31 108 GLY A O 1
ATOM 866 N N . TRP A 1 109 ? 22.491 -3.284 -10.454 1.00 93.25 109 TRP A N 1
ATOM 867 C CA . TRP A 1 109 ? 21.039 -3.371 -10.292 1.00 93.25 109 TRP A CA 1
ATOM 868 C C . TRP A 1 109 ? 20.396 -2.007 -10.524 1.00 93.25 109 TRP A C 1
ATOM 870 O O . TRP A 1 109 ? 20.774 -1.015 -9.906 1.00 93.25 109 TRP A O 1
ATOM 880 N N . GLN A 1 110 ? 19.418 -1.995 -11.414 1.00 93.56 110 GLN A N 1
ATOM 881 C CA . GLN A 1 110 ? 18.543 -0.878 -11.715 1.00 93.56 110 GLN A CA 1
ATOM 882 C C . GLN A 1 110 ? 17.113 -1.296 -11.395 1.00 93.56 110 GLN A C 1
ATOM 884 O O . GLN A 1 110 ? 16.782 -2.485 -11.440 1.00 93.56 110 GLN A O 1
ATOM 889 N N . TYR A 1 111 ? 16.270 -0.323 -11.077 1.00 93.69 111 TYR A N 1
ATOM 890 C CA . TYR A 1 111 ? 14.863 -0.573 -10.820 1.00 93.69 111 TYR A CA 1
ATOM 891 C C . TYR A 1 111 ? 14.018 0.629 -11.198 1.00 93.69 111 TYR A C 1
ATOM 893 O O . TYR A 1 111 ? 14.512 1.756 -11.263 1.00 93.69 111 TYR A O 1
ATOM 901 N N . ASN A 1 112 ? 12.734 0.370 -11.390 1.00 94.62 112 ASN A N 1
ATOM 902 C CA . ASN A 1 112 ? 11.693 1.369 -11.258 1.00 94.62 112 ASN A CA 1
ATOM 903 C C . ASN A 1 112 ? 10.520 0.795 -10.460 1.00 94.62 112 ASN A C 1
ATOM 905 O O . ASN A 1 112 ? 10.381 -0.428 -10.326 1.00 94.62 112 ASN A O 1
ATOM 909 N N . SER A 1 113 ? 9.728 1.671 -9.856 1.00 95.62 113 SER A N 1
ATOM 910 C CA . SER A 1 113 ? 8.659 1.264 -8.952 1.00 95.62 113 SER A CA 1
ATOM 911 C C . SER A 1 113 ? 7.563 2.311 -8.789 1.00 95.62 113 SER A C 1
ATOM 913 O O . SER A 1 113 ? 7.711 3.482 -9.147 1.00 95.62 113 SER A O 1
ATOM 915 N N . TYR A 1 114 ? 6.450 1.839 -8.238 1.00 96.19 114 TYR A N 1
ATOM 916 C CA . TYR A 1 114 ? 5.446 2.641 -7.555 1.00 96.19 114 TYR A CA 1
ATOM 917 C C . TYR A 1 114 ? 5.089 1.948 -6.240 1.00 96.19 114 TYR A C 1
ATOM 919 O O . TYR A 1 114 ? 5.179 0.719 -6.130 1.00 96.19 114 TYR A O 1
ATOM 927 N N . TRP A 1 115 ? 4.652 2.709 -5.250 1.00 96.00 115 TRP A N 1
ATOM 928 C CA . TRP A 1 115 ? 4.175 2.161 -3.988 1.00 96.00 115 TRP A CA 1
ATOM 929 C C . TRP A 1 115 ? 3.010 2.955 -3.435 1.00 96.00 115 TRP A C 1
ATOM 931 O O . TRP A 1 115 ? 2.821 4.129 -3.741 1.00 96.00 115 TRP A O 1
ATOM 941 N N . GLU A 1 116 ? 2.238 2.291 -2.584 1.00 96.19 116 GLU A N 1
ATOM 942 C CA . GLU A 1 116 ? 1.142 2.900 -1.858 1.00 96.19 116 GLU A CA 1
ATOM 943 C C . GLU A 1 116 ? 1.189 2.545 -0.383 1.00 96.19 116 GLU A C 1
ATOM 945 O O . GLU A 1 116 ? 1.516 1.417 -0.002 1.00 96.19 116 GLU A O 1
ATOM 950 N N . THR A 1 117 ? 0.792 3.504 0.444 1.00 96.12 117 THR A N 1
ATOM 951 C CA . THR A 1 117 ? 0.611 3.321 1.880 1.00 96.12 117 THR A CA 1
ATOM 952 C C . THR A 1 117 ? -0.776 3.791 2.293 1.00 96.12 117 THR A C 1
ATOM 954 O O . THR A 1 117 ? -1.305 4.770 1.775 1.00 96.12 117 THR A O 1
ATOM 957 N N . MET A 1 118 ? -1.375 3.089 3.251 1.00 96.38 118 MET A N 1
ATOM 958 C CA . MET A 1 118 ? -2.507 3.574 4.039 1.00 96.38 118 MET A CA 1
ATOM 959 C C . MET A 1 118 ? -2.239 3.240 5.499 1.00 96.38 118 MET A C 1
ATOM 961 O O . MET A 1 118 ? -1.979 2.079 5.818 1.00 96.38 118 MET A O 1
ATOM 965 N N . GLU A 1 119 ? -2.330 4.223 6.389 1.00 93.69 119 GLU A N 1
ATOM 966 C CA . GLU A 1 119 ? -2.132 4.022 7.826 1.00 93.69 119 GLU A CA 1
ATOM 967 C C . GLU A 1 119 ? -3.232 4.712 8.632 1.00 93.69 119 GLU A C 1
ATOM 969 O O . GLU A 1 119 ? -3.626 5.845 8.351 1.00 93.69 119 GLU A O 1
ATOM 974 N N . ILE A 1 120 ? -3.733 4.025 9.659 1.00 95.25 120 ILE A N 1
ATOM 975 C CA . ILE A 1 120 ? -4.700 4.582 10.600 1.00 95.25 120 ILE A CA 1
ATOM 976 C C . ILE A 1 120 ? -4.409 4.117 12.024 1.00 95.25 120 ILE A C 1
ATOM 978 O O . ILE A 1 120 ? -4.074 2.958 12.263 1.00 95.25 120 ILE A O 1
ATOM 982 N N . MET A 1 121 ? -4.592 5.023 12.985 1.00 95.69 121 MET A N 1
ATOM 983 C CA . MET A 1 121 ? -4.548 4.723 14.413 1.00 95.69 121 MET A CA 1
ATOM 984 C C . MET A 1 121 ? -5.948 4.854 15.013 1.00 95.69 121 MET A C 1
ATOM 986 O O . MET A 1 121 ? -6.581 5.904 14.909 1.00 95.69 121 MET A O 1
ATOM 990 N N . LEU A 1 122 ? -6.431 3.785 15.643 1.00 95.38 122 LEU A N 1
ATOM 991 C CA . LEU A 1 122 ? -7.799 3.660 16.133 1.00 95.38 122 LEU A CA 1
ATOM 992 C C . LEU A 1 122 ? -7.815 3.418 17.657 1.00 95.38 122 LEU A C 1
ATOM 994 O O . LEU A 1 122 ? -7.302 2.388 18.112 1.00 95.38 122 LEU A O 1
ATOM 998 N N . PRO A 1 123 ? -8.380 4.341 18.460 1.00 95.69 123 PRO A N 1
ATOM 999 C CA . PRO A 1 123 ? -8.467 4.198 19.913 1.00 95.69 123 PRO A CA 1
ATOM 1000 C C . PRO A 1 123 ? -9.681 3.362 20.335 1.00 95.69 123 PRO A C 1
ATOM 1002 O O . PRO A 1 123 ? -10.782 3.563 19.828 1.00 95.69 123 PRO A O 1
ATOM 1005 N N . GLY A 1 124 ? -9.513 2.473 21.314 1.00 95.50 124 GLY A N 1
ATOM 1006 C CA . GLY A 1 124 ? -10.599 1.642 21.842 1.00 95.50 124 GLY A CA 1
ATOM 1007 C C . GLY A 1 124 ? -11.175 0.651 20.823 1.00 95.50 124 GLY A C 1
ATOM 1008 O O . GLY A 1 124 ? -10.630 0.472 19.729 1.00 95.50 124 GLY A O 1
ATOM 1009 N N . SER A 1 125 ? -12.268 -0.018 21.204 1.00 95.69 125 SER A N 1
ATOM 1010 C CA . SER A 1 125 ? -12.996 -0.948 20.328 1.00 95.69 125 SER A CA 1
ATOM 1011 C C . SER A 1 125 ? -13.504 -0.261 19.060 1.00 95.69 125 SER A C 1
ATOM 1013 O O . SER A 1 125 ? -13.864 0.918 19.076 1.00 95.69 125 SER A O 1
ATOM 1015 N N . GLN A 1 126 ? -13.569 -1.013 17.964 1.00 97.50 126 GLN A N 1
ATOM 1016 C CA . GLN A 1 126 ? -14.082 -0.545 16.677 1.00 97.50 126 GLN A CA 1
ATOM 1017 C C . GLN A 1 126 ? -15.118 -1.523 16.141 1.00 97.50 126 GLN A C 1
ATOM 1019 O O . GLN A 1 126 ? -14.943 -2.730 16.275 1.00 97.50 126 GLN A O 1
ATOM 1024 N N . ASP A 1 127 ? -16.154 -0.986 15.503 1.00 96.94 127 ASP A N 1
ATOM 1025 C CA . ASP A 1 127 ? -17.183 -1.744 14.793 1.00 96.94 127 ASP A CA 1
ATOM 1026 C C . ASP A 1 127 ? -17.646 -0.925 13.579 1.00 96.94 127 ASP A C 1
ATOM 1028 O O . ASP A 1 127 ? -18.506 -0.046 13.679 1.00 96.94 127 ASP A O 1
ATOM 1032 N N . GLY A 1 128 ? -16.962 -1.104 12.446 1.00 96.44 128 GLY A N 1
ATOM 1033 C CA . GLY A 1 128 ? -17.389 -0.542 11.167 1.00 96.44 128 GLY A CA 1
ATOM 1034 C C . GLY A 1 128 ? -16.287 0.082 10.312 1.00 96.44 128 GLY A C 1
ATOM 1035 O O . GLY A 1 128 ? -15.086 -0.061 10.548 1.00 96.44 128 GLY A O 1
ATOM 1036 N N . TRP A 1 129 ? -16.731 0.801 9.282 1.00 97.56 129 TRP A N 1
ATOM 1037 C CA . TRP A 1 129 ? -15.874 1.477 8.310 1.00 97.56 129 TRP A CA 1
ATOM 1038 C C . TRP A 1 129 ? -15.248 2.756 8.868 1.00 97.56 129 TRP A C 1
ATOM 1040 O O . TRP A 1 129 ? -15.922 3.574 9.497 1.00 97.56 129 TRP A O 1
ATOM 1050 N N . LYS A 1 130 ? -13.967 2.965 8.566 1.00 97.19 130 LYS A N 1
ATOM 1051 C CA . LYS A 1 130 ? -13.179 4.144 8.938 1.00 97.19 130 LYS A CA 1
ATOM 1052 C C . LYS A 1 130 ? -12.612 4.806 7.696 1.00 97.19 130 LYS A C 1
ATOM 1054 O O . LYS A 1 130 ? -12.165 4.114 6.785 1.00 97.19 130 LYS A O 1
ATOM 1059 N N . THR A 1 131 ? -12.652 6.136 7.653 1.00 97.12 131 THR A N 1
ATOM 1060 C CA . THR A 1 131 ? -11.907 6.895 6.642 1.00 97.12 131 THR A CA 1
ATOM 1061 C C . THR A 1 131 ? -10.425 6.804 6.967 1.00 97.12 131 THR A C 1
ATOM 1063 O O . THR A 1 131 ? -10.045 7.004 8.118 1.00 97.12 131 THR A O 1
ATOM 1066 N N . VAL A 1 132 ? -9.617 6.502 5.960 1.00 97.00 132 VAL A N 1
ATOM 1067 C CA . VAL A 1 132 ? -8.158 6.443 6.054 1.00 97.00 132 VAL A CA 1
ATOM 1068 C C . VAL A 1 132 ? -7.564 7.276 4.928 1.00 97.00 132 VAL A C 1
ATOM 1070 O O . VAL A 1 132 ? -8.130 7.306 3.835 1.00 97.00 132 VAL A O 1
ATOM 1073 N N . ASN A 1 133 ? -6.449 7.945 5.198 1.00 96.75 133 ASN A N 1
ATOM 1074 C CA . ASN A 1 133 ? -5.689 8.638 4.167 1.00 96.75 133 ASN A CA 1
ATOM 1075 C C . ASN A 1 133 ? -4.658 7.676 3.589 1.00 96.75 133 ASN A C 1
ATOM 1077 O O . ASN A 1 133 ? -4.040 6.902 4.326 1.00 96.75 133 ASN A O 1
ATOM 1081 N N . GLY A 1 134 ? -4.498 7.729 2.278 1.00 96.19 134 GLY A N 1
ATOM 1082 C CA . GLY A 1 134 ? -3.497 6.976 1.560 1.00 96.19 134 GLY A CA 1
ATOM 1083 C C . GLY A 1 134 ? -2.627 7.870 0.700 1.00 96.19 134 GLY A C 1
ATOM 1084 O O . GLY A 1 134 ? -3.024 8.964 0.299 1.00 96.19 134 GLY A O 1
ATOM 1085 N N . GLU A 1 135 ? -1.447 7.351 0.413 1.00 95.62 135 GLU A N 1
ATOM 1086 C CA . GLU A 1 135 ? -0.458 7.954 -0.464 1.00 95.62 135 GLU A CA 1
ATOM 1087 C C . GLU A 1 135 ? -0.139 6.962 -1.583 1.00 95.62 135 GLU A C 1
ATOM 1089 O O . GLU A 1 135 ? -0.058 5.755 -1.341 1.00 95.62 135 GLU A O 1
ATOM 1094 N N . LEU A 1 136 ? -0.014 7.458 -2.810 1.00 95.94 136 LEU A N 1
ATOM 1095 C CA . LEU A 1 136 ? 0.511 6.728 -3.960 1.00 95.94 136 LEU A CA 1
ATOM 1096 C C . LEU A 1 136 ? 1.688 7.513 -4.522 1.00 95.94 136 LEU A C 1
ATOM 1098 O O . LEU A 1 136 ? 1.515 8.646 -4.959 1.00 95.94 136 LEU A O 1
ATOM 1102 N N . VAL A 1 137 ? 2.853 6.882 -4.573 1.00 94.50 137 VAL A N 1
ATOM 1103 C CA . VAL A 1 137 ? 4.027 7.394 -5.274 1.00 94.50 137 VAL A CA 1
ATOM 1104 C C . VAL A 1 137 ? 4.249 6.559 -6.521 1.00 94.50 137 VAL A C 1
ATOM 1106 O O . VAL A 1 137 ? 4.350 5.336 -6.443 1.00 94.50 137 VAL A O 1
ATOM 1109 N N . THR A 1 138 ? 4.335 7.216 -7.671 1.00 94.50 138 THR A N 1
ATOM 1110 C CA . THR A 1 138 ? 4.619 6.603 -8.974 1.00 94.50 138 THR A CA 1
ATOM 1111 C C . THR A 1 138 ? 5.968 7.079 -9.487 1.00 94.50 138 THR A C 1
ATOM 1113 O O . THR A 1 138 ? 6.548 8.021 -8.948 1.00 94.50 138 THR A O 1
ATOM 1116 N N . GLY A 1 139 ? 6.485 6.458 -10.547 1.00 92.69 139 GLY A N 1
ATOM 1117 C CA . GLY A 1 139 ? 7.609 7.041 -11.275 1.00 92.69 139 GLY A CA 1
ATOM 1118 C C . GLY A 1 139 ? 8.941 7.000 -10.516 1.00 92.69 139 GLY A C 1
ATOM 1119 O O . GLY A 1 139 ? 9.859 7.744 -10.868 1.00 92.69 139 GLY A O 1
ATOM 1120 N N . GLU A 1 140 ? 9.080 6.147 -9.494 1.00 91.44 140 GLU A N 1
ATOM 1121 C CA . GLU A 1 140 ? 10.327 6.019 -8.735 1.00 91.44 140 GLU A CA 1
ATOM 1122 C C . GLU A 1 140 ? 11.350 5.163 -9.506 1.00 91.44 140 GLU A C 1
ATOM 1124 O O . GLU A 1 140 ? 10.984 4.242 -10.239 1.00 91.44 140 GLU A O 1
ATOM 1129 N N . GLY A 1 141 ? 12.640 5.476 -9.365 1.00 90.75 141 GLY A N 1
ATOM 1130 C CA . GLY A 1 141 ? 13.752 4.780 -10.009 1.00 90.75 141 GLY A CA 1
ATOM 1131 C C . GLY A 1 141 ? 14.120 5.283 -11.413 1.00 90.75 141 GLY A C 1
ATOM 1132 O O . GLY A 1 141 ? 13.936 6.448 -11.773 1.00 90.75 141 GLY A O 1
ATOM 1133 N N . THR A 1 142 ? 14.717 4.392 -12.201 1.00 89.81 142 THR A N 1
ATOM 1134 C CA . THR A 1 142 ? 15.340 4.684 -13.498 1.00 89.81 142 THR A CA 1
ATOM 1135 C C . THR A 1 142 ? 14.367 4.410 -14.648 1.00 89.81 142 THR A C 1
ATOM 1137 O O . THR A 1 142 ? 13.925 3.284 -14.839 1.00 89.81 142 THR A O 1
ATOM 1140 N N . TYR A 1 143 ? 14.079 5.415 -15.480 1.00 87.81 143 TYR A N 1
ATOM 1141 C CA . TYR A 1 143 ? 13.231 5.260 -16.683 1.00 87.81 143 TYR A CA 1
ATOM 1142 C C . TYR A 1 143 ? 13.946 5.583 -17.993 1.00 87.81 143 TYR A C 1
ATOM 1144 O O . TYR A 1 143 ? 13.448 5.271 -19.072 1.00 87.81 143 TYR A O 1
ATOM 1152 N N . LYS A 1 144 ? 15.107 6.231 -17.908 1.00 80.75 144 LYS A N 1
ATOM 1153 C CA . LYS A 1 144 ? 15.964 6.542 -19.048 1.00 80.75 144 LYS A CA 1
ATOM 1154 C C . LYS A 1 144 ? 17.330 5.943 -18.763 1.00 80.75 144 LYS A C 1
ATOM 1156 O O . LYS A 1 144 ? 17.860 6.144 -17.672 1.00 80.75 144 LYS A O 1
ATOM 1161 N N . ILE A 1 145 ? 17.835 5.192 -19.730 1.00 62.84 145 ILE A N 1
ATOM 1162 C CA . ILE A 1 145 ? 19.150 4.553 -19.724 1.00 62.84 145 ILE A CA 1
ATOM 1163 C C . ILE A 1 145 ? 19.987 5.261 -20.780 1.00 62.84 145 ILE A C 1
ATOM 1165 O O . ILE A 1 145 ? 19.418 5.536 -21.863 1.00 62.84 145 ILE A O 1
#

Secondary structure (DSSP, 8-sta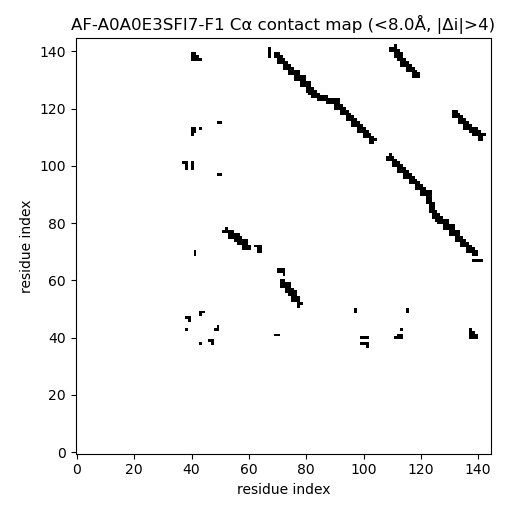te):
---------PPP------S----------------SS----S--TTTS---S--EEEEE-SS---TT-TT-EEEEEEEEEEEEE---TT-EEEEEEEEEEEEEEESSSEEEEEEEEEEEEEEES-EEEEEEEEEEEEEEEE----

Nearest PDB structures (foldseek):
  5mtw-assembly1_C  TM=3.445E-01  e=3.999E-01  Mycobacterium tuberculosis H37Rv
  5mtw-assembly1_D  TM=3.553E-01  e=6.576E-01  Mycobacterium tuberculosis H37Rv
  5mtw-assembly1_A  TM=3.786E-01  e=9.161E-01  Mycobacterium tuberculosis H37Rv
  1qyn-assembly1_C  TM=2.499E-01  e=2.923E+00  Escherichia coli

Solvent-accessible surface area (backbone atoms only — not comparable to full-atom values): 9457 Å² total; per-residue (Å²): 139,86,85,82,82,84,71,88,77,80,84,87,78,90,76,96,67,98,63,93,72,85,76,85,77,84,90,81,86,87,86,86,83,87,72,97,60,90,69,56,29,67,59,34,86,91,75,46,94,72,88,74,67,74,39,82,72,40,78,40,86,83,56,66,63,83,94,30,98,64,40,49,31,33,38,26,36,35,75,44,78,41,77,49,86,59,56,78,87,41,72,46,78,49,75,48,79,48,76,50,73,47,75,50,80,72,104,46,84,46,41,28,22,25,40,35,41,36,57,47,78,43,66,26,52,41,83,48,80,39,83,32,52,32,42,38,41,25,19,36,60,64,88,78,131

Mean predicted aligned error: 9.93 Å

Radius of gyration: 19.75 Å; Cα contacts (8 Å, |Δi|>4): 232; chains: 1; bounding box: 44×50×52 Å

Organism: NCBI:txid1434110

Foldseek 3Di:
DDDDDDDDDDDDDDDPDDDPDDDDDDDDDDDDDDDPDDQQQLCCVVRHDDDDDWAPKDWDPPDDPPPFPRKTKIKTKDKDFFADADDQADKDKDKDKDKDKDWDDDVHIWMAIKMKMWMDIDGGGDGTMDIIMMMIMGRPTDDDD

pLDDT: mean 83.11, std 20.22, range [25.02, 98.0]